Protein AF-A0A396KX16-F1 (afdb_monomer_lite)

Radius of gyration: 27.67 Å; chains: 1; bounding box: 48×20×90 Å

Structure (mmCIF, N/CA/C/O backbone):
data_AF-A0A396KX16-F1
#
_entry.id   AF-A0A396KX16-F1
#
loop_
_atom_site.group_PDB
_atom_site.id
_atom_site.type_symbol
_atom_site.label_atom_id
_atom_site.label_alt_id
_atom_site.label_comp_id
_atom_site.label_asym_id
_atom_site.label_entity_id
_atom_site.label_seq_id
_atom_site.pdbx_PDB_ins_code
_a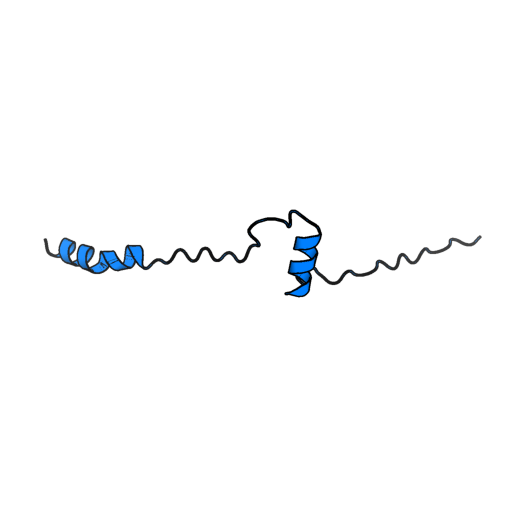tom_site.Cartn_x
_atom_site.Cartn_y
_atom_site.Cartn_z
_atom_site.occupancy
_atom_site.B_iso_or_equiv
_atom_site.auth_seq_id
_atom_site.auth_comp_id
_atom_site.auth_asym_id
_atom_site.auth_atom_id
_atom_site.pdbx_PDB_model_num
ATOM 1 N N . MET A 1 1 ? 32.586 8.984 -32.008 1.00 69.56 1 MET A N 1
ATOM 2 C CA . MET A 1 1 ? 31.550 8.193 -32.713 1.00 69.56 1 MET A CA 1
ATOM 3 C C . MET A 1 1 ? 31.385 6.772 -32.171 1.00 69.56 1 MET A C 1
ATOM 5 O O . MET A 1 1 ? 30.251 6.342 -32.040 1.00 69.56 1 MET A O 1
ATOM 9 N N . HIS A 1 2 ? 32.461 6.034 -31.858 1.00 77.31 2 HIS A N 1
ATOM 10 C CA . HIS A 1 2 ? 32.359 4.644 -31.376 1.00 77.31 2 HIS A CA 1
ATOM 11 C C . HIS A 1 2 ? 31.734 4.522 -29.974 1.00 77.31 2 HIS A C 1
ATOM 13 O O . HIS A 1 2 ? 30.805 3.747 -29.789 1.00 77.31 2 HIS A O 1
ATOM 19 N N . ASN A 1 3 ? 32.160 5.364 -29.029 1.00 81.88 3 ASN A N 1
ATOM 20 C CA . ASN A 1 3 ? 31.644 5.337 -27.654 1.00 81.88 3 ASN A CA 1
ATOM 21 C C . ASN A 1 3 ? 30.155 5.695 -27.571 1.00 81.88 3 ASN A C 1
ATOM 23 O O . ASN A 1 3 ? 29.440 5.113 -26.770 1.00 81.88 3 ASN A O 1
ATOM 27 N N . GLN A 1 4 ? 29.679 6.597 -28.436 1.00 86.00 4 GLN A N 1
ATOM 28 C CA . GLN A 1 4 ? 28.265 6.976 -28.468 1.00 86.00 4 GLN A CA 1
ATOM 29 C C . GLN A 1 4 ? 27.378 5.786 -28.840 1.00 86.00 4 GLN A C 1
ATOM 31 O O . GLN A 1 4 ? 26.413 5.507 -28.150 1.00 86.00 4 GLN A 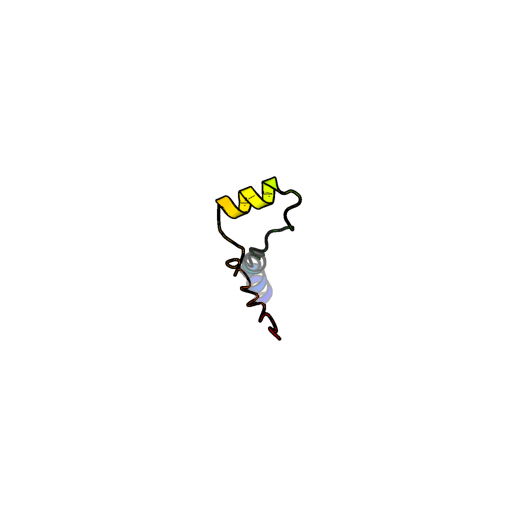O 1
ATOM 36 N N . LYS A 1 5 ? 27.775 5.007 -29.854 1.00 87.12 5 LYS A N 1
ATOM 37 C CA . LYS A 1 5 ? 27.041 3.798 -30.260 1.00 87.12 5 LYS A CA 1
ATOM 38 C C . LYS A 1 5 ? 26.967 2.750 -29.152 1.00 87.12 5 LYS A C 1
ATOM 40 O O . LYS A 1 5 ? 25.975 2.040 -29.058 1.00 87.12 5 LYS A O 1
ATOM 45 N N . ILE A 1 6 ? 28.019 2.644 -28.341 1.00 85.19 6 ILE A N 1
ATOM 46 C CA . ILE A 1 6 ? 28.036 1.753 -27.178 1.00 85.19 6 ILE A CA 1
ATOM 47 C C . ILE A 1 6 ? 27.030 2.255 -26.139 1.00 85.19 6 ILE A C 1
ATOM 49 O O . ILE A 1 6 ? 26.213 1.474 -25.673 1.00 85.19 6 ILE A O 1
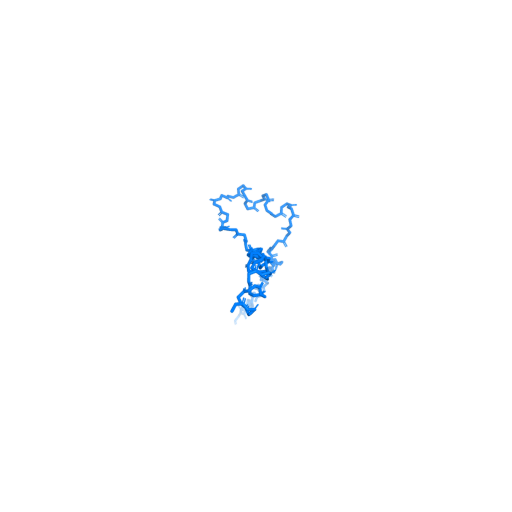ATOM 53 N N . ILE A 1 7 ? 27.037 3.553 -25.830 1.00 83.31 7 ILE A N 1
ATOM 54 C CA . ILE A 1 7 ? 26.100 4.166 -24.877 1.00 83.31 7 ILE A CA 1
ATOM 55 C C . ILE A 1 7 ? 24.648 3.964 -25.335 1.00 83.31 7 ILE A C 1
ATOM 57 O O . ILE A 1 7 ? 23.844 3.428 -24.577 1.00 83.31 7 ILE A O 1
ATOM 61 N N . ASP A 1 8 ? 24.346 4.280 -26.596 1.00 82.62 8 ASP A N 1
ATOM 62 C CA . ASP A 1 8 ? 23.005 4.139 -27.176 1.00 82.62 8 ASP A CA 1
ATOM 63 C C . ASP A 1 8 ? 22.541 2.670 -27.181 1.00 82.62 8 ASP A C 1
ATOM 65 O O . ASP A 1 8 ? 21.355 2.379 -27.040 1.00 82.62 8 ASP A O 1
ATOM 69 N N . SER A 1 9 ? 23.480 1.720 -27.301 1.00 86.50 9 SER A N 1
ATOM 70 C CA . SER A 1 9 ? 23.162 0.291 -27.266 1.00 86.50 9 SER A CA 1
ATOM 71 C C . SER A 1 9 ? 22.728 -0.208 -25.893 1.00 86.50 9 SER A C 1
ATOM 73 O O . SER A 1 9 ? 22.095 -1.251 -25.854 1.00 86.50 9 SER A O 1
ATOM 75 N N . TYR A 1 10 ? 23.014 0.513 -24.802 1.00 80.44 10 TYR A N 1
ATOM 76 C CA . TYR A 1 10 ? 22.665 0.134 -23.424 1.00 80.44 10 TYR A CA 1
ATOM 77 C C . TYR A 1 10 ? 21.546 0.991 -22.809 1.00 80.44 10 TYR A C 1
ATOM 79 O O . TYR A 1 10 ? 21.208 0.803 -21.641 1.00 80.44 10 TYR A O 1
ATOM 87 N N . ASP A 1 11 ? 20.929 1.889 -23.579 1.00 77.62 11 ASP A N 1
ATOM 88 C CA . ASP A 1 11 ? 19.872 2.797 -23.105 1.00 77.62 11 ASP A CA 1
ATOM 89 C C . ASP A 1 11 ? 18.633 2.046 -22.568 1.00 77.62 11 ASP A C 1
ATOM 91 O O . ASP A 1 11 ? 17.978 2.462 -21.614 1.00 77.62 11 ASP A O 1
ATOM 95 N N . TYR A 1 12 ? 18.370 0.84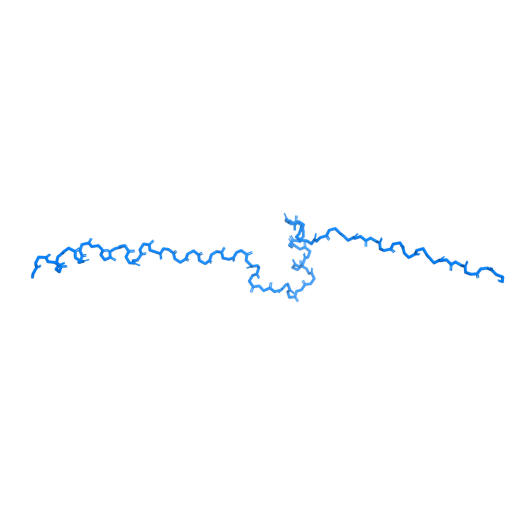1 -23.086 1.00 77.31 12 TYR A N 1
ATOM 96 C CA . TYR A 1 12 ? 17.294 -0.033 -22.606 1.00 77.31 12 TYR A CA 1
ATOM 97 C C . TYR A 1 12 ? 17.453 -0.465 -21.132 1.00 77.31 12 TYR A C 1
ATOM 99 O O . TYR A 1 12 ? 16.455 -0.783 -20.483 1.00 77.31 12 TYR A O 1
ATOM 107 N N . LEU A 1 13 ? 18.682 -0.474 -20.591 1.00 79.31 13 LEU A N 1
ATOM 108 C CA . LEU A 1 13 ? 18.952 -0.794 -19.183 1.00 79.31 13 LEU A CA 1
ATOM 109 C C . LEU A 1 13 ? 18.548 0.346 -18.244 1.00 79.31 13 LEU A C 1
ATOM 111 O O . LEU A 1 13 ? 18.189 0.094 -17.095 1.00 79.31 13 LEU A O 1
ATOM 115 N N . ALA A 1 14 ? 18.552 1.591 -18.727 1.00 68.56 14 ALA A N 1
ATOM 116 C CA . ALA A 1 14 ? 18.091 2.732 -17.941 1.00 68.56 14 ALA A CA 1
ATOM 117 C C . ALA A 1 14 ? 16.598 2.595 -17.594 1.00 68.56 14 ALA A C 1
ATOM 119 O O . ALA A 1 14 ? 16.187 2.925 -16.485 1.00 68.56 14 ALA A O 1
ATOM 120 N N . ASN A 1 15 ? 15.809 2.017 -18.507 1.00 64.88 15 ASN A N 1
ATOM 121 C CA . ASN A 1 15 ? 14.395 1.697 -18.294 1.00 64.88 15 ASN A CA 1
ATOM 122 C C . ASN A 1 15 ? 14.162 0.297 -17.681 1.00 64.88 15 ASN A C 1
ATOM 124 O O . ASN A 1 15 ? 13.044 -0.016 -17.279 1.00 64.88 15 ASN A O 1
ATOM 128 N N . SER A 1 16 ? 15.189 -0.564 -17.594 1.00 63.44 16 SER A N 1
ATOM 129 C CA . SER A 1 16 ? 15.079 -1.882 -16.942 1.00 63.44 16 SER A CA 1
ATOM 130 C C . SER A 1 16 ? 15.190 -1.812 -15.420 1.00 63.44 16 SER A C 1
ATOM 132 O O . SER A 1 16 ? 14.951 -2.815 -14.745 1.00 63.44 16 SER A O 1
ATOM 134 N N . ALA A 1 17 ? 15.565 -0.656 -14.869 1.00 63.31 17 ALA A N 1
ATOM 135 C CA . ALA A 1 17 ? 15.422 -0.371 -13.451 1.00 63.31 17 ALA A CA 1
ATOM 136 C C . ALA A 1 17 ? 13.924 -0.279 -13.123 1.00 63.31 17 ALA A C 1
ATOM 138 O O . ALA A 1 17 ? 13.327 0.792 -13.096 1.00 63.31 17 ALA A O 1
ATOM 139 N N . SER A 1 18 ? 13.295 -1.439 -12.929 1.00 63.16 18 SER A N 1
ATOM 140 C CA . SER A 1 18 ? 11.928 -1.535 -12.439 1.00 63.16 18 SER A CA 1
ATOM 141 C C . SER A 1 18 ? 11.870 -0.821 -11.092 1.00 63.16 18 SER A C 1
ATOM 143 O O . SER A 1 18 ? 12.526 -1.237 -10.136 1.00 63.16 18 SER A O 1
ATOM 145 N N . THR A 1 19 ? 11.108 0.268 -11.015 1.00 64.94 19 THR A N 1
ATOM 146 C CA . THR A 1 19 ? 10.731 0.895 -9.750 1.00 64.94 19 THR A CA 1
ATOM 147 C C . THR A 1 19 ? 9.776 -0.057 -9.043 1.00 64.94 19 THR A C 1
ATOM 149 O O . THR A 1 19 ? 8.560 0.116 -9.067 1.00 64.94 19 THR A O 1
ATOM 152 N N . GLN A 1 20 ? 10.324 -1.121 -8.461 1.00 63.78 20 GLN A N 1
ATOM 153 C CA . GLN A 1 20 ? 9.619 -1.979 -7.524 1.00 63.78 20 GLN A CA 1
ATOM 154 C C . GLN A 1 20 ? 9.494 -1.216 -6.208 1.00 63.78 20 GLN A C 1
ATOM 156 O O . GLN A 1 20 ? 10.035 -1.624 -5.183 1.00 63.78 20 GLN A O 1
ATOM 161 N N . ASP A 1 21 ? 8.781 -0.089 -6.228 1.00 59.16 21 ASP A N 1
ATOM 162 C CA . ASP A 1 21 ? 8.166 0.411 -5.007 1.00 59.16 21 ASP A CA 1
ATOM 163 C C . ASP A 1 21 ? 6.971 -0.496 -4.696 1.00 59.16 21 ASP A C 1
ATOM 165 O O . ASP A 1 21 ? 5.805 -0.159 -4.865 1.00 59.16 21 ASP A O 1
ATOM 169 N N . CYS A 1 22 ? 7.308 -1.725 -4.317 1.00 58.09 22 CYS A N 1
ATOM 170 C CA . CYS A 1 22 ? 6.435 -2.624 -3.599 1.00 58.09 22 CYS A CA 1
ATOM 171 C C . CYS A 1 22 ? 6.831 -2.522 -2.127 1.00 58.09 22 CYS A C 1
ATOM 173 O O . CYS A 1 22 ? 7.109 -3.535 -1.481 1.00 58.09 22 CYS A O 1
ATOM 175 N N . THR A 1 23 ? 6.916 -1.304 -1.580 1.00 62.72 23 THR A N 1
ATOM 176 C CA . THR A 1 23 ? 6.766 -1.173 -0.137 1.00 62.72 23 THR A CA 1
ATOM 177 C C . THR A 1 23 ? 5.380 -1.736 0.155 1.00 62.72 23 THR A C 1
ATOM 179 O O . THR A 1 23 ? 4.366 -1.131 -0.162 1.00 62.72 23 THR A O 1
ATOM 182 N N . GLY A 1 24 ? 5.297 -2.962 0.672 1.00 61.25 24 GLY A N 1
ATOM 183 C CA . GLY A 1 24 ? 4.036 -3.603 1.066 1.00 61.25 24 GLY A CA 1
ATOM 184 C C . GLY A 1 24 ? 3.367 -2.899 2.253 1.00 61.25 24 GLY A C 1
ATOM 185 O O . GLY A 1 24 ? 2.749 -3.544 3.093 1.00 61.25 24 GLY A O 1
ATOM 186 N N . LEU A 1 25 ? 3.564 -1.588 2.375 1.00 63.75 25 LEU A N 1
ATOM 187 C CA . LEU A 1 25 ? 2.900 -0.727 3.318 1.00 63.75 25 LEU A CA 1
ATOM 188 C C . LEU A 1 25 ? 1.469 -0.591 2.826 1.00 63.75 25 LEU A C 1
ATOM 190 O O . LEU A 1 25 ? 1.225 -0.177 1.694 1.00 63.75 25 LEU A O 1
ATOM 194 N N . ILE A 1 26 ? 0.525 -0.975 3.682 1.00 70.25 26 ILE A N 1
ATOM 195 C CA . ILE A 1 26 ? -0.894 -0.741 3.443 1.00 70.25 26 ILE A CA 1
ATOM 196 C C . ILE A 1 26 ? -1.030 0.757 3.109 1.00 70.25 26 ILE A C 1
ATOM 198 O O . ILE A 1 26 ? -0.655 1.582 3.947 1.00 70.25 26 ILE A O 1
ATOM 202 N N . PRO A 1 27 ? -1.489 1.124 1.897 1.00 66.88 27 PRO A N 1
ATOM 203 C CA . PRO A 1 27 ? -1.344 2.478 1.349 1.00 66.88 27 PRO A CA 1
ATOM 204 C C . PRO A 1 27 ? -2.089 3.566 2.142 1.00 66.88 27 PRO A C 1
ATOM 206 O O . PRO A 1 27 ? -1.931 4.755 1.874 1.00 66.88 27 PRO A O 1
ATOM 209 N N . SER A 1 28 ? -2.862 3.181 3.156 1.00 71.38 28 SER A N 1
ATOM 210 C CA . SER A 1 28 ? -3.481 4.070 4.129 1.00 71.38 28 SER A CA 1
ATOM 211 C C . SER A 1 28 ? -3.913 3.293 5.372 1.00 71.38 28 SER A C 1
ATOM 213 O O . SER A 1 28 ? -4.170 2.092 5.307 1.00 71.38 28 SER A O 1
ATOM 215 N N . ALA A 1 29 ? -4.074 3.986 6.502 1.00 78.62 29 ALA A N 1
ATOM 216 C CA . ALA A 1 29 ? -4.813 3.414 7.623 1.00 78.62 29 ALA A CA 1
ATOM 217 C C . ALA A 1 29 ? -6.260 3.089 7.183 1.00 78.62 29 ALA A C 1
ATOM 219 O O . ALA A 1 29 ? -6.823 3.841 6.379 1.00 78.62 29 ALA A O 1
ATOM 220 N N . PRO A 1 30 ? -6.874 2.012 7.701 1.00 79.19 30 PRO A N 1
ATOM 221 C CA . PRO A 1 30 ? -8.280 1.699 7.450 1.00 79.19 30 PRO A CA 1
ATOM 222 C C . PRO A 1 30 ? -9.165 2.902 7.789 1.00 79.19 30 PRO A C 1
ATOM 224 O O . PRO A 1 30 ? -9.030 3.484 8.869 1.00 79.19 30 PRO A O 1
ATOM 227 N N . GLN A 1 31 ? -10.054 3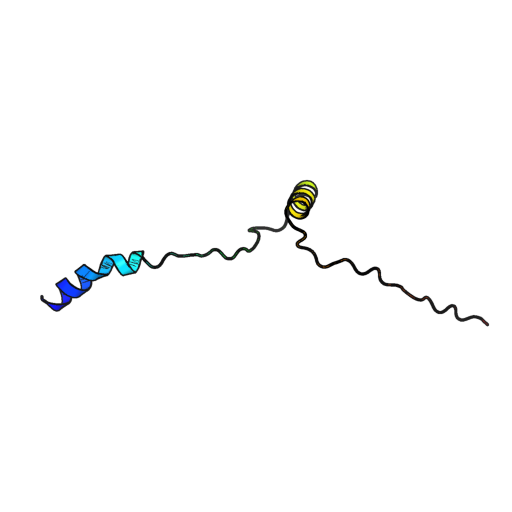.297 6.874 1.00 85.06 31 GLN A N 1
ATOM 228 C CA . GLN A 1 31 ? -10.923 4.463 7.075 1.00 85.06 31 GLN A CA 1
ATOM 229 C C . GLN A 1 31 ? -12.218 4.096 7.804 1.00 85.06 31 GLN A C 1
ATOM 231 O O . GLN A 1 31 ? -12.895 4.962 8.362 1.00 85.06 31 GLN A O 1
ATOM 236 N N . SER A 1 32 ? -12.551 2.806 7.838 1.00 88.19 32 SER A N 1
ATOM 237 C CA . SER A 1 32 ? -13.743 2.271 8.484 1.00 88.19 32 SER A CA 1
ATOM 238 C C . SER A 1 32 ? -13.459 0.999 9.288 1.00 88.19 32 SER A C 1
ATOM 240 O O . SER A 1 32 ? -12.466 0.302 9.081 1.00 88.19 32 SER A O 1
ATOM 242 N N . LYS A 1 33 ? -14.374 0.669 10.209 1.00 87.00 33 LYS A N 1
ATOM 243 C CA . LYS A 1 33 ? -14.325 -0.600 10.957 1.00 87.00 33 LYS A CA 1
ATOM 244 C C . LYS A 1 33 ? -14.514 -1.821 10.054 1.00 87.00 33 LYS A C 1
ATOM 246 O O . LYS A 1 33 ? -13.862 -2.828 10.277 1.00 87.00 33 LYS A O 1
ATOM 251 N N . ALA A 1 34 ? -15.361 -1.706 9.032 1.00 88.31 34 ALA A N 1
ATOM 252 C CA . ALA A 1 34 ? -15.614 -2.794 8.090 1.00 88.31 34 ALA A CA 1
ATOM 253 C C . ALA A 1 34 ? -14.357 -3.156 7.282 1.00 88.31 34 ALA A C 1
ATOM 255 O O . ALA A 1 34 ? -14.070 -4.329 7.073 1.00 88.31 34 ALA A O 1
ATOM 256 N N . GLU A 1 35 ? -13.571 -2.157 6.870 1.00 86.44 35 GLU A N 1
ATOM 257 C CA . GLU A 1 35 ? -12.276 -2.411 6.230 1.00 86.44 35 GLU A CA 1
ATOM 258 C C . GLU A 1 35 ? -11.299 -3.084 7.192 1.00 86.44 35 GLU A C 1
ATOM 260 O O . GLU A 1 35 ? -10.637 -4.039 6.805 1.00 86.44 35 GLU A O 1
ATOM 265 N N . LEU A 1 36 ? -11.232 -2.624 8.447 1.00 85.81 36 LEU A N 1
ATOM 266 C CA . LEU A 1 36 ? -10.376 -3.218 9.479 1.00 85.81 36 LEU A CA 1
ATOM 267 C C . LEU A 1 36 ? -10.667 -4.716 9.670 1.00 85.81 36 LEU A C 1
ATOM 269 O O . LEU A 1 36 ? -9.741 -5.521 9.697 1.00 85.81 36 LEU A O 1
ATOM 273 N N . GLU A 1 37 ? -11.951 -5.073 9.764 1.00 86.75 37 GLU A N 1
ATOM 274 C CA . GLU A 1 37 ? -12.422 -6.460 9.872 1.00 86.75 37 GLU A CA 1
ATOM 275 C C . GLU A 1 37 ? -12.051 -7.271 8.623 1.00 86.75 37 GLU A C 1
ATOM 277 O O . GLU A 1 37 ? -11.456 -8.339 8.740 1.00 86.75 37 GLU A O 1
ATOM 282 N N . SER A 1 38 ? -12.279 -6.718 7.426 1.00 87.81 38 SER A N 1
ATOM 283 C CA . SER A 1 38 ? -11.897 -7.371 6.169 1.00 87.81 38 SER A CA 1
ATOM 284 C C . SER A 1 38 ? -10.391 -7.626 6.048 1.00 87.81 38 SER A C 1
ATOM 286 O O . SER A 1 38 ? -10.005 -8.612 5.423 1.00 87.81 38 SER A O 1
ATOM 288 N N . TYR A 1 39 ? -9.535 -6.749 6.586 1.00 84.69 39 TYR A N 1
ATOM 289 C CA . TYR A 1 39 ? -8.085 -6.972 6.597 1.00 84.69 39 TYR A CA 1
ATOM 290 C C . TYR A 1 39 ? -7.696 -8.100 7.559 1.00 84.69 39 TYR A C 1
ATOM 292 O O . TYR A 1 39 ? -6.860 -8.934 7.208 1.00 84.69 39 TYR A O 1
ATOM 300 N N . GLU A 1 40 ? -8.324 -8.154 8.736 1.00 86.88 40 GLU A N 1
ATOM 301 C CA . GLU A 1 40 ? -8.062 -9.177 9.755 1.00 86.88 40 GLU A CA 1
ATOM 302 C C . GLU A 1 40 ? -8.501 -10.583 9.303 1.00 86.88 40 GLU A C 1
ATOM 304 O O . GLU A 1 40 ? -7.811 -11.562 9.604 1.00 86.88 40 GLU A O 1
ATOM 309 N N . ASP A 1 41 ? -9.594 -10.675 8.533 1.00 86.62 41 ASP A N 1
ATOM 310 C CA . ASP A 1 41 ? -10.113 -11.926 7.957 1.00 86.62 41 ASP A CA 1
ATOM 311 C C . ASP A 1 41 ? -9.134 -12.581 6.969 1.00 86.62 41 ASP A C 1
ATOM 313 O O . ASP A 1 41 ? -9.091 -13.806 6.840 1.00 86.62 41 ASP A O 1
ATOM 317 N N . VAL A 1 42 ? -8.344 -11.771 6.257 1.00 88.25 42 VAL A N 1
ATOM 318 C CA . VAL A 1 42 ? -7.353 -12.254 5.283 1.00 88.25 42 VAL A CA 1
ATOM 319 C C . VAL A 1 42 ? -6.042 -12.620 5.975 1.00 88.25 42 VAL A C 1
ATOM 321 O O . VAL A 1 42 ? -5.429 -13.637 5.642 1.00 88.25 42 VAL A O 1
ATOM 324 N N . TYR A 1 43 ? -5.586 -11.792 6.920 1.00 85.12 43 TYR A N 1
ATOM 325 C CA . TYR A 1 43 ? -4.345 -12.015 7.654 1.00 85.12 43 TYR A CA 1
ATOM 326 C C . TYR A 1 43 ? -4.334 -11.268 8.992 1.00 85.12 43 TYR A C 1
ATOM 328 O O . TYR A 1 43 ? -4.610 -10.072 9.050 1.00 85.12 43 TYR A O 1
ATOM 336 N N . HIS A 1 44 ? -3.913 -11.947 10.061 1.00 84.25 44 HIS A N 1
ATOM 337 C CA . HIS A 1 44 ? -3.795 -11.349 11.392 1.00 84.25 44 HIS A CA 1
ATOM 338 C C . HIS A 1 44 ? -2.534 -10.486 11.493 1.00 84.25 44 HIS A C 1
ATOM 340 O O . HIS A 1 44 ? -1.443 -10.959 11.822 1.00 84.25 44 HIS A O 1
ATOM 346 N N . TYR A 1 45 ? -2.682 -9.204 11.172 1.00 80.69 45 TYR A N 1
ATOM 347 C CA . TYR A 1 45 ? -1.569 -8.256 11.105 1.00 80.69 45 TYR A CA 1
ATOM 348 C C . TYR A 1 45 ? -1.245 -7.614 12.461 1.00 80.69 45 TYR A C 1
ATOM 350 O O . TYR A 1 45 ? -0.173 -7.025 12.619 1.00 80.69 45 TYR A O 1
ATOM 358 N N . GLN A 1 46 ? -2.149 -7.706 13.440 1.00 80.81 46 GLN A N 1
ATOM 359 C CA . GLN A 1 46 ? -1.936 -7.134 14.766 1.00 80.81 46 GLN A CA 1
ATOM 360 C C . GLN A 1 46 ? -1.206 -8.113 15.699 1.00 80.81 46 GLN A C 1
ATOM 362 O O . GLN A 1 46 ? -1.471 -9.317 15.675 1.00 80.81 46 GLN A O 1
ATOM 367 N N . PRO A 1 47 ? -0.308 -7.621 16.573 1.00 82.31 47 PRO A N 1
ATOM 368 C CA . PRO A 1 47 ? 0.268 -8.442 17.628 1.00 82.31 47 PRO A CA 1
ATOM 369 C C . PRO A 1 47 ? -0.825 -9.058 18.516 1.00 82.31 47 PRO A C 1
ATOM 371 O O . PRO A 1 47 ? -1.834 -8.399 18.785 1.00 82.31 47 PRO A O 1
ATOM 374 N N . PRO A 1 48 ? -0.621 -10.276 19.051 1.00 80.94 48 PRO A N 1
ATOM 375 C CA . PRO A 1 48 ? -1.568 -10.887 19.973 1.00 80.94 48 PRO A CA 1
ATOM 376 C C . PRO A 1 48 ? -1.832 -9.969 21.168 1.00 80.94 48 PRO A C 1
ATOM 378 O O . PRO A 1 48 ? -0.906 -9.559 21.873 1.00 80.94 48 PRO A O 1
ATOM 381 N N . VAL A 1 49 ? -3.103 -9.658 21.420 1.00 80.06 49 VAL A N 1
ATOM 382 C CA . VAL A 1 49 ? -3.485 -8.788 22.535 1.00 80.06 49 VAL A CA 1
ATOM 383 C C . VAL A 1 49 ? -3.260 -9.535 23.851 1.00 80.06 49 VAL A C 1
ATOM 385 O O . VAL A 1 49 ? -4.044 -10.403 24.243 1.00 80.06 49 VAL A O 1
ATOM 388 N N . MET A 1 50 ? -2.183 -9.201 24.561 1.00 77.62 50 MET A N 1
ATOM 389 C CA . MET A 1 50 ? -1.946 -9.720 25.907 1.00 77.62 50 MET A CA 1
ATOM 390 C C . MET A 1 50 ? -2.890 -9.015 26.883 1.00 77.62 50 MET A C 1
ATOM 392 O O . MET A 1 50 ? -2.804 -7.805 27.092 1.00 77.62 50 MET A O 1
ATOM 396 N N . LYS A 1 51 ? -3.797 -9.767 27.511 1.00 79.00 51 LYS A N 1
ATOM 397 C CA . LYS A 1 51 ? -4.624 -9.242 28.605 1.00 79.00 51 LYS A CA 1
ATOM 398 C C . LYS A 1 51 ? -3.694 -8.910 29.771 1.00 79.00 51 LYS A C 1
ATOM 400 O O . LYS A 1 51 ? -3.094 -9.819 30.342 1.00 79.00 51 LYS A O 1
ATOM 405 N N . SER A 1 52 ? -3.561 -7.633 30.130 1.00 69.06 52 SER A N 1
ATOM 406 C CA . SER A 1 52 ? -2.798 -7.256 31.317 1.00 69.06 52 SER A CA 1
ATOM 407 C C . SER A 1 52 ? -3.516 -7.800 32.550 1.00 69.06 52 SER A C 1
ATOM 409 O O . SER A 1 52 ? -4.577 -7.332 32.965 1.00 69.06 52 SER A O 1
ATOM 411 N N . THR A 1 53 ? -2.950 -8.840 33.156 1.00 64.00 53 THR A N 1
ATOM 412 C CA . THR A 1 53 ? -3.371 -9.283 34.479 1.00 64.00 53 THR A CA 1
ATOM 413 C C . THR A 1 53 ? -2.849 -8.258 35.479 1.00 64.00 53 THR A C 1
ATOM 415 O O . THR A 1 53 ? -1.770 -8.419 36.050 1.00 64.00 53 THR A O 1
ATOM 418 N N . HIS A 1 54 ? -3.593 -7.171 35.691 1.00 63.22 54 HIS A N 1
ATOM 419 C CA . HIS A 1 54 ? -3.416 -6.364 36.892 1.00 63.22 54 HIS A CA 1
ATOM 420 C C . HIS A 1 54 ? -3.748 -7.259 38.089 1.00 63.22 54 HIS A C 1
ATOM 422 O O . HIS A 1 54 ? -4.898 -7.360 38.518 1.00 63.22 54 HIS A O 1
ATOM 428 N N . HIS A 1 55 ? -2.736 -7.921 38.649 1.00 61.97 55 HIS A N 1
ATOM 429 C CA . HIS A 1 55 ? -2.821 -8.450 40.000 1.00 61.97 55 HIS A CA 1
ATOM 430 C C . HIS A 1 55 ? -2.924 -7.251 40.941 1.00 61.97 55 HIS A C 1
ATOM 432 O O . HIS A 1 55 ? -1.926 -6.727 41.431 1.00 61.97 55 HIS A O 1
ATOM 438 N N . ARG A 1 56 ? -4.155 -6.778 41.167 1.00 58.91 56 ARG A N 1
ATOM 439 C CA . ARG A 1 56 ? -4.463 -5.836 42.238 1.00 58.91 56 ARG A CA 1
ATOM 440 C C . ARG A 1 56 ? -4.114 -6.536 43.547 1.00 58.91 56 ARG A C 1
ATOM 442 O O . ARG A 1 56 ? -4.902 -7.335 44.046 1.00 58.91 56 ARG A O 1
ATOM 449 N N . LYS A 1 57 ? -2.923 -6.265 44.086 1.00 51.19 57 LYS A N 1
ATOM 450 C CA . LYS A 1 57 ? -2.602 -6.563 45.481 1.00 51.19 57 LYS A CA 1
ATOM 451 C C . LYS A 1 57 ? -3.632 -5.791 46.308 1.00 51.19 57 LYS A C 1
ATOM 453 O O . LYS A 1 57 ? -3.577 -4.566 46.379 1.00 51.19 57 LYS A O 1
ATOM 458 N N . LYS A 1 58 ? -4.637 -6.490 46.838 1.00 53.16 58 LYS A N 1
ATOM 459 C CA . LYS A 1 58 ? -5.453 -5.964 47.930 1.00 53.16 58 LYS A CA 1
ATOM 460 C C . LYS A 1 58 ? -4.481 -5.750 49.089 1.00 53.16 58 LYS A C 1
ATOM 462 O O . LYS A 1 58 ? -3.936 -6.726 49.594 1.00 53.16 58 LYS A O 1
ATOM 467 N N . ALA A 1 59 ? -4.201 -4.494 49.424 1.00 56.56 59 ALA A N 1
ATOM 468 C CA . ALA A 1 59 ? -3.683 -4.165 50.740 1.00 56.56 59 ALA A CA 1
ATOM 469 C C . ALA A 1 59 ? -4.827 -4.472 51.712 1.00 56.56 59 ALA A C 1
ATOM 471 O O . ALA A 1 59 ? -5.870 -3.818 51.666 1.00 56.56 59 ALA A O 1
ATOM 472 N N . ASP A 1 60 ? -4.674 -5.571 52.438 1.00 58.22 60 ASP A N 1
ATOM 473 C CA . ASP A 1 60 ? -5.526 -5.953 53.552 1.00 58.22 60 ASP A CA 1
ATOM 474 C C . ASP A 1 60 ? -4.808 -5.524 54.834 1.00 58.22 60 ASP A C 1
ATOM 476 O O . ASP A 1 60 ? -3.641 -5.877 55.023 1.00 58.22 60 ASP A O 1
ATOM 480 N N . SER A 1 61 ? -5.570 -4.786 55.642 1.00 44.56 61 SER A N 1
ATOM 481 C CA . SER A 1 61 ? -5.394 -4.406 57.045 1.00 44.56 61 SER A CA 1
ATOM 482 C C . SER A 1 61 ? -4.349 -3.375 57.465 1.00 44.56 61 SER A C 1
ATOM 484 O O . SER A 1 61 ? -3.214 -3.343 56.947 1.00 44.56 61 SER A O 1
#

Secondary structure (DSSP, 8-state):
-HHHHHHHHTHHHHTTS---------SS--SSHHHHHHHHHH---SPP-------------

Sequence (61 aa):
MHNQKIIDSYDYLANSASTQDCTGLIPSAPQSKAELESYEDVYHYQPPVMKSTHHRKKADS

pLDDT: mean 74.28, std 11.49, range [44.56, 88.31]

Foldseek 3Di:
DVVVVVVVVCVVVVVVPPPPPPPVPPPDDDPDPVVVVVVCVVDNPDDPDDDPPPPPPPPDD

=== Feature glossary ===
The record interleaves many kinds of information about one protein. Here is each kind framed as the question it answers.

Q: Are the domains correctly placed relative to each other?
A: Predicted aligned error is AlphaFold's pairwise confidence. Unlike pLDDT (per-residue), PAE is per-residue-pair and captures whether two parts of the structure are correctly placed relative to each other. Units are ångströms of expected positional error.

Q: Which residues are in helices, strands, or loops?
A: Eight-state secondary structure (DSSP): H is the canonical α-helix, G the tighter 3₁₀-helix, I the wider π-helix; E/B are β-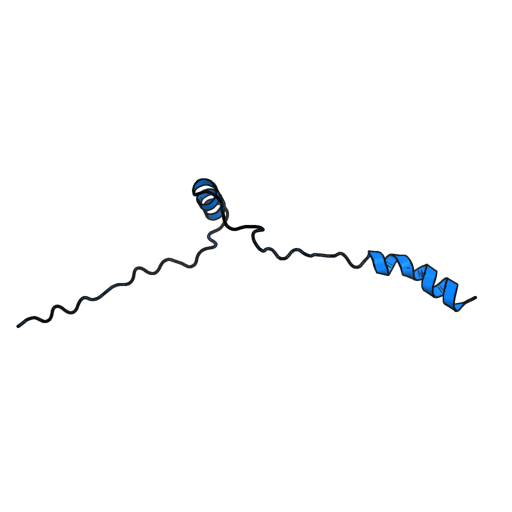structure, T and S are turns and bends, and '-' is everything else. DSSP derives these from the pattern of main-chain N–H···O=C hydrogen bonds, not from the sequence.

Q: What if only a Cα trace is available?
A: P-SEA three-state annotation labels each residue as helix, strand, or coil based purely on the geometry of the Cα trace. It serves as a fallback when the full backbone (and thus DSSP) is unavailable.

Q: What are the backbone torsion angles?
A: φ (phi) and ψ (psi) are the two rotatable backbone dihedrals per residue: φ is the C(i-1)–N–Cα–C torsion, ψ is the N–Cα–C–N(i+1) torsion, both in degrees on (−180°, 180°]. α-helical residues cluster near (−60°, −45°); β-strand residues near (−120°, +130°). A Ramachandran plot is simply a scatter of (φ, ψ) for every residue.

Q: What known structures does this most resemble?
A: Structural nearest neighbors (via Foldseek easy-search vs the PDB). Reported per hit: target PDB id, E-value, and alignment TM-score. A TM-score above ~0.5 is the conventional threshold for 'same fold'.

Q: What family and function is it annotated with?
A: Database cross-references. InterPro integrates a dozen domain/family signature databases into unified entries with residue-range hits. GO terms attach function/process/location labels with evidence codes. CATH codes position the fold in a four-level structural taxonomy. Organism is the NCBI-taxonomy species name.

Q: Which residues are buried vs exposed?
A: Solvent accessibility: the surface area of each residue that a 1.4 Å water probe can touch, in Å². When only backbone atoms are present the absolute values are lower than full-atom SASA (side chains contribute most of the area) and are flagged as backbone-only.

Q: What do the diagnostic plots show?
A: Three diagnostic plots accompany the record. The Cα contact map visualizes the tertiary structure as a 2D adjacency matrix (8 Å cutoff, sequence-local contacts suppressed). The Ramachandran plot shows the distribution of backbone (φ, ψ) torsions, with points in the α and β basins reflecting secondary structure content. The PAE plot shows AlphaFold's inter-residue confidence as a color matrix.

Q: What is the amino-acid chain?
A: The amino-acid sequence is the protein's primary structure: the linear order of residues from the N-terminus to the C-terminus, written in one-letter code. Everything else here — the 3D coordinates, the secondary structure, the domain annotations — is ultimately a consequence of this string.

Q: What do the rendered images show?
A: The six renders are orthographic views along the three Cartesian axes in both directions. Representation (cartoon, sticks, or surface) and color scheme (sequence-rainbow or by-chain) vary across proteins so the training set covers all the common visualization conventions.

Q: Where is each backbone atom in 3D?
A: The mmCIF table is the protein's shape written out atom by atom. For each backbone N, Cα, C, and carbonyl O, it records an (x, y, z) coordinate triple in Å plus the residue type, chain letter, and residue number.

Q: How mobile is each atom in the crystal?
A: For experimental (PDB) structures, the B-factor (temperature factor) quantifies the positional spread of each atom in the crystal — a combination of thermal vibration and static disorder — in units of Å². High B-factors mark flexible loops or poorly resolved regions; low B-factors mark the rigid, well-ordered core.

Q: How big and how compact is the whole molecule?
A: Three whole-structure scalars: the radius of gyration (RMS distance of Cα from centroid, in Å), the count of Cα–Cα contacts (pairs closer than 8 Å and separated by more than four residues in sequence — i.e. tertiary, not local, contacts), and the bounding-box dimensions. Together they distinguish compact globular folds from extended fibres or disordered chains.

Q: What does the local fold look like, residue by residue?
A: A 3Di character summarizes, for each residue, the relative orientation of the Cα frame of its nearest spatial neighbor. Because it encodes fold topology rather than chemistry, 3Di alignments detect remote structural similarity that sequence alignment misses.

Q: How confident is the AlphaFold model at each residue?
A: For AlphaFold models, the B-factor field carries pLDDT — the model's own estimate of local accuracy on a 0–100 scale. Regions with pLDDT<50 should be treated as essentially unmodeled; they often correspond to intrinsically disordered segments.